Protein AF-A0A9E4CKL8-F1 (afdb_monomer_lite)

pLDDT: mean 86.74, std 6.96, range [59.22, 97.81]

Secondary structure (DSSP, 8-state):
---HHHHHHHHHHHHHHHHHHHHHHHHHHHHHS-HHHHHHHSPP-HHHHHHSS--TTTTHHHHHHHHHTT-HHHHHHH-TTHHHHHHT-

Sequence (89 aa):
MLPPIAQLKRALLIVWLIVSTITLLTIFLPFVLPESTISRITPDCEWKVKYQKSCALCGMTSGFIHVARGEFSRASASNRFSPFLFAFF

Radius of gyration: 18.03 Å; chains: 1; bounding box: 42×27×53 Å

Foldseek 3Di:
DPDPVVVVVVVVVVVVVVVVVVVVCVLCVLVPDDPVVVVVPDDDDPCCVPVVDDDQCQLLSVLLSCVSVVNNVVSCVSHVCNVVVNVVD

Structure (mmCIF, N/CA/C/O backbone):
data_AF-A0A9E4CKL8-F1
#
_entry.id   AF-A0A9E4CKL8-F1
#
loop_
_atom_site.group_PDB
_atom_site.id
_atom_site.type_symbol
_atom_site.label_atom_id
_atom_site.label_alt_id
_atom_site.label_comp_id
_atom_site.label_asym_id
_atom_site.label_entity_id
_atom_site.label_seq_id
_atom_site.pdbx_PDB_ins_code
_atom_site.Cartn_x
_atom_site.Cartn_y
_atom_site.Cartn_z
_atom_site.occupancy
_atom_site.B_iso_or_equiv
_atom_site.auth_seq_id
_atom_site.auth_comp_id
_atom_site.auth_asym_id
_atom_site.auth_atom_id
_atom_site.pdbx_PDB_model_num
ATOM 1 N N . MET A 1 1 ? 26.590 1.728 -31.017 1.00 59.22 1 MET A N 1
ATOM 2 C CA . MET A 1 1 ? 26.070 2.734 -30.062 1.00 59.22 1 MET A CA 1
ATOM 3 C C . MET A 1 1 ? 24.555 2.764 -30.181 1.00 59.22 1 MET A C 1
ATOM 5 O O . MET A 1 1 ? 24.068 3.033 -31.269 1.00 59.22 1 MET A O 1
ATOM 9 N N . LEU A 1 2 ? 23.806 2.423 -29.125 1.00 63.31 2 LEU A N 1
ATOM 10 C CA . LEU A 1 2 ? 22.349 2.599 -29.158 1.00 63.31 2 LEU A CA 1
ATOM 11 C C . LEU A 1 2 ? 22.015 4.097 -29.155 1.00 63.31 2 LEU A C 1
ATOM 13 O O . LEU A 1 2 ? 22.648 4.832 -28.390 1.00 63.31 2 LEU A O 1
ATOM 17 N N . PRO A 1 3 ? 21.021 4.544 -29.944 1.00 80.88 3 PRO A N 1
ATOM 18 C CA . PRO A 1 3 ? 20.595 5.934 -29.932 1.00 80.88 3 PRO A CA 1
ATOM 19 C C . PRO A 1 3 ? 20.148 6.330 -28.512 1.00 80.88 3 PRO A C 1
ATOM 21 O O . PRO A 1 3 ? 19.558 5.495 -27.815 1.00 80.88 3 PRO A O 1
ATOM 24 N N . PRO A 1 4 ? 20.386 7.580 -28.071 1.00 83.88 4 PRO A N 1
ATOM 25 C CA . PRO A 1 4 ? 20.108 8.026 -26.700 1.00 83.88 4 PRO A CA 1
ATOM 26 C C . PRO A 1 4 ? 18.687 7.694 -26.220 1.00 83.88 4 PRO A C 1
ATOM 28 O O . PRO A 1 4 ? 18.475 7.274 -25.085 1.00 83.88 4 PRO A O 1
ATOM 31 N N . ILE A 1 5 ? 17.709 7.776 -27.125 1.00 88.06 5 ILE A N 1
ATOM 32 C CA . ILE A 1 5 ? 16.302 7.506 -26.819 1.00 88.06 5 ILE A CA 1
ATOM 33 C C . ILE A 1 5 ? 16.018 6.024 -26.529 1.00 88.06 5 ILE A C 1
ATOM 35 O O . ILE A 1 5 ? 15.135 5.707 -25.735 1.00 88.06 5 ILE A O 1
ATOM 39 N N . ALA A 1 6 ? 16.774 5.101 -27.132 1.00 87.94 6 ALA A N 1
ATOM 40 C CA . ALA A 1 6 ? 16.636 3.669 -26.870 1.00 87.94 6 ALA A CA 1
ATOM 41 C C . ALA A 1 6 ? 17.209 3.290 -25.496 1.00 87.94 6 ALA A C 1
ATOM 43 O O . ALA A 1 6 ? 16.680 2.394 -24.839 1.00 87.94 6 ALA A O 1
ATOM 44 N N . GLN A 1 7 ? 18.249 3.996 -25.040 1.00 89.38 7 GLN A N 1
ATOM 45 C CA . GLN A 1 7 ? 18.797 3.825 -23.692 1.00 89.38 7 GLN A CA 1
ATOM 46 C C . GLN A 1 7 ? 17.817 4.342 -22.634 1.00 89.38 7 GLN A C 1
ATOM 48 O O . GLN A 1 7 ? 17.532 3.627 -21.675 1.00 89.38 7 GLN A O 1
ATOM 53 N N . LEU A 1 8 ? 17.216 5.517 -22.863 1.00 93.50 8 LEU A N 1
ATOM 54 C CA . LEU A 1 8 ? 16.188 6.069 -21.977 1.00 93.50 8 LEU A CA 1
ATOM 55 C C . LEU A 1 8 ? 14.975 5.137 -21.858 1.00 93.50 8 LEU A C 1
ATOM 57 O O . LEU A 1 8 ? 14.539 4.843 -20.750 1.00 93.50 8 LEU A O 1
ATOM 61 N N . LYS A 1 9 ? 14.465 4.612 -22.981 1.00 94.44 9 LYS A N 1
ATOM 62 C CA . LYS A 1 9 ? 13.344 3.657 -22.971 1.00 94.44 9 LYS A CA 1
ATOM 63 C C . LYS A 1 9 ? 13.663 2.394 -22.172 1.00 94.44 9 LYS A C 1
ATOM 65 O O . LYS A 1 9 ? 12.813 1.935 -21.417 1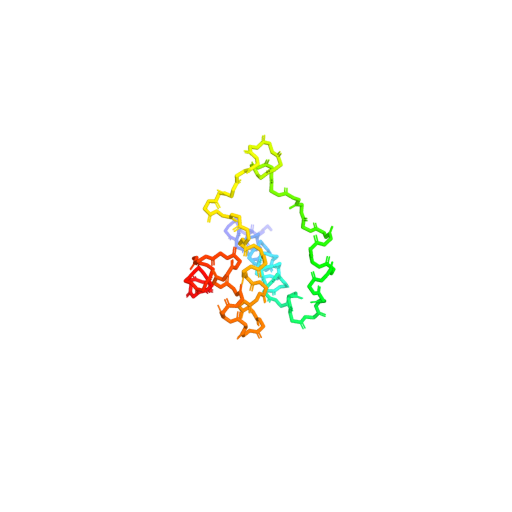.00 94.44 9 LYS A O 1
ATOM 70 N N . ARG A 1 10 ? 14.875 1.841 -22.305 1.00 94.44 10 ARG A N 1
ATOM 71 C CA . ARG A 1 10 ? 15.301 0.667 -21.522 1.00 94.44 10 ARG A CA 1
ATOM 72 C C . ARG A 1 10 ? 15.400 0.975 -20.034 1.00 94.44 10 ARG A C 1
ATOM 74 O O . ARG A 1 10 ? 14.913 0.185 -19.236 1.00 94.44 10 ARG A O 1
ATOM 81 N N . ALA A 1 11 ? 15.988 2.111 -19.667 1.00 95.31 11 ALA A N 1
ATOM 82 C CA . ALA A 1 11 ? 16.064 2.533 -18.272 1.00 95.31 11 ALA A CA 1
ATOM 83 C C . ALA A 1 11 ? 14.660 2.702 -17.672 1.00 95.31 11 ALA A C 1
ATOM 85 O O . ALA A 1 11 ? 14.377 2.153 -16.610 1.00 95.31 11 ALA A O 1
ATOM 86 N N . LEU A 1 12 ? 13.759 3.375 -18.395 1.00 97.19 12 LEU A N 1
ATOM 87 C CA . LEU A 1 12 ? 12.378 3.570 -17.963 1.00 97.19 12 LEU A CA 1
ATOM 88 C C . LEU A 1 12 ? 11.636 2.237 -17.815 1.00 97.19 12 LEU A C 1
ATOM 90 O O . LEU A 1 12 ? 10.924 2.049 -16.837 1.00 97.19 12 LEU A O 1
ATOM 94 N N . LEU A 1 13 ? 11.837 1.297 -18.745 1.00 97.00 13 LEU A N 1
ATOM 95 C CA . LEU A 1 13 ? 11.249 -0.042 -18.677 1.00 97.00 13 LEU A CA 1
ATOM 96 C C . LEU A 1 13 ? 11.736 -0.812 -17.442 1.00 97.00 13 LEU A C 1
ATOM 98 O O . LEU A 1 13 ? 10.934 -1.438 -16.760 1.00 97.00 13 LEU A O 1
ATOM 102 N N . ILE A 1 14 ? 13.034 -0.759 -17.136 1.00 96.94 14 ILE A N 1
ATOM 103 C CA . ILE A 1 14 ? 13.598 -1.431 -15.957 1.00 96.94 14 ILE A CA 1
ATOM 104 C C . ILE A 1 14 ? 13.008 -0.835 -14.677 1.00 96.94 14 ILE A C 1
ATOM 106 O O . ILE A 1 14 ? 12.543 -1.581 -13.819 1.00 96.94 14 ILE A O 1
ATOM 110 N N . VAL A 1 15 ? 12.971 0.496 -14.564 1.00 97.75 15 VAL A N 1
ATOM 111 C CA . VAL A 1 15 ? 12.359 1.178 -13.412 1.00 97.75 15 VAL A CA 1
ATOM 112 C C . VAL A 1 15 ? 10.883 0.811 -13.298 1.00 97.75 15 VAL A C 1
ATOM 114 O O . VAL A 1 15 ? 10.429 0.442 -12.219 1.00 97.75 15 VAL A O 1
ATOM 117 N N . TRP A 1 16 ? 10.151 0.842 -14.412 1.00 97.56 16 TRP A N 1
ATOM 118 C CA . TRP A 1 16 ? 8.746 0.455 -14.464 1.00 97.56 16 TRP A CA 1
ATOM 119 C C . TRP A 1 16 ? 8.528 -0.976 -13.970 1.00 97.56 16 TRP A C 1
ATOM 121 O O . TRP A 1 16 ? 7.645 -1.207 -13.147 1.00 97.56 16 TRP A O 1
ATOM 131 N N . LEU A 1 17 ? 9.348 -1.931 -14.420 1.00 97.75 17 LEU A N 1
ATOM 132 C CA . LEU A 1 17 ? 9.274 -3.328 -13.991 1.00 97.75 17 LEU A CA 1
ATOM 133 C C . LEU A 1 17 ? 9.575 -3.487 -12.500 1.00 97.75 17 LEU A C 1
ATOM 135 O O . LEU A 1 17 ? 8.841 -4.194 -11.812 1.00 97.75 17 LEU A O 1
ATOM 139 N N . ILE A 1 18 ? 10.615 -2.824 -11.989 1.00 97.81 18 ILE A N 1
ATOM 140 C CA . ILE A 1 18 ? 10.985 -2.886 -10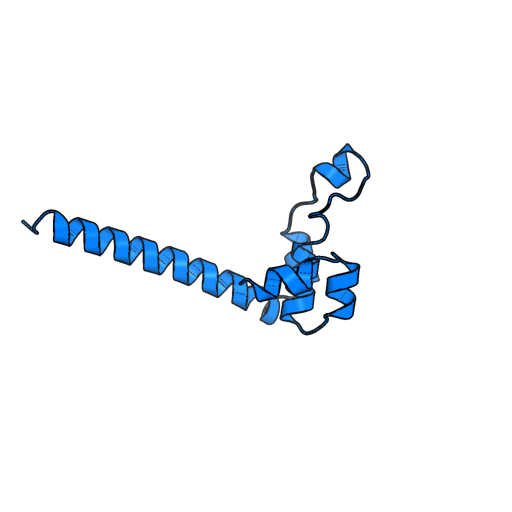.569 1.00 97.81 18 ILE A CA 1
ATOM 141 C C . ILE A 1 18 ? 9.856 -2.326 -9.705 1.00 97.81 18 ILE A C 1
ATOM 143 O O . ILE A 1 18 ? 9.392 -3.007 -8.792 1.00 97.81 18 ILE A O 1
ATOM 147 N N . VAL A 1 19 ? 9.378 -1.118 -10.017 1.00 96.44 19 VAL A N 1
ATOM 148 C CA . VAL A 1 19 ? 8.299 -0.466 -9.264 1.00 96.44 19 VAL A CA 1
ATOM 149 C C . VAL A 1 19 ? 7.031 -1.311 -9.320 1.00 96.44 19 VAL A C 1
ATOM 151 O O . VAL A 1 19 ? 6.477 -1.624 -8.274 1.00 96.44 19 VAL A O 1
ATOM 154 N N . SER A 1 20 ? 6.628 -1.773 -10.508 1.00 94.44 20 SER A N 1
ATOM 155 C CA . SER A 1 20 ? 5.438 -2.621 -10.669 1.00 94.44 20 SER A CA 1
ATOM 156 C C . SER A 1 20 ? 5.545 -3.915 -9.862 1.00 94.44 20 SER A C 1
ATOM 158 O O . SER A 1 20 ? 4.584 -4.312 -9.210 1.00 94.44 20 SER A O 1
ATOM 160 N N . THR A 1 21 ? 6.716 -4.556 -9.860 1.00 95.75 21 THR A N 1
ATOM 161 C CA . THR A 1 21 ? 6.947 -5.797 -9.107 1.00 95.75 21 THR A CA 1
ATOM 162 C C . THR A 1 21 ? 6.841 -5.558 -7.602 1.00 95.75 21 THR A C 1
ATOM 164 O O . THR A 1 21 ? 6.162 -6.314 -6.910 1.00 95.75 21 THR A O 1
ATOM 167 N N . ILE A 1 22 ? 7.464 -4.495 -7.086 1.00 94.25 22 ILE A N 1
ATOM 168 C CA . ILE A 1 22 ? 7.407 -4.139 -5.660 1.00 94.25 22 ILE A CA 1
ATOM 169 C C . ILE A 1 22 ? 5.973 -3.787 -5.248 1.00 94.25 22 ILE A C 1
ATOM 171 O O . ILE A 1 22 ? 5.497 -4.259 -4.213 1.00 94.25 22 ILE A O 1
ATOM 175 N N . THR A 1 23 ? 5.261 -3.004 -6.059 1.00 90.56 23 THR A N 1
ATOM 176 C CA . THR A 1 23 ? 3.859 -2.651 -5.810 1.00 90.56 23 THR A CA 1
ATOM 177 C C . THR A 1 23 ? 2.988 -3.900 -5.757 1.00 90.56 23 THR A C 1
ATOM 179 O O . THR A 1 23 ? 2.230 -4.079 -4.806 1.00 90.56 23 THR A O 1
ATOM 182 N N . LEU A 1 24 ? 3.143 -4.804 -6.725 1.00 90.88 24 LEU A N 1
ATOM 183 C CA . LEU A 1 24 ? 2.366 -6.037 -6.788 1.00 90.88 24 LEU A CA 1
ATOM 184 C C . LEU A 1 24 ? 2.657 -6.929 -5.573 1.00 90.88 24 LEU A C 1
ATOM 186 O O . LEU A 1 24 ? 1.727 -7.361 -4.900 1.00 90.88 24 LEU A O 1
ATOM 190 N N . LEU A 1 25 ? 3.927 -7.111 -5.199 1.00 90.44 25 LEU A N 1
ATOM 191 C CA . LEU A 1 25 ? 4.298 -7.827 -3.973 1.00 90.44 25 LEU A CA 1
ATOM 192 C C . LEU A 1 25 ? 3.660 -7.213 -2.721 1.00 90.44 25 LEU A C 1
ATOM 194 O O . LEU A 1 25 ? 3.170 -7.947 -1.867 1.00 90.44 25 LEU A O 1
ATOM 198 N N . THR A 1 26 ? 3.620 -5.884 -2.624 1.00 85.62 26 THR A N 1
ATOM 199 C CA . THR A 1 26 ? 3.028 -5.174 -1.479 1.00 85.62 26 THR A CA 1
ATOM 200 C C . THR A 1 26 ? 1.522 -5.417 -1.372 1.00 85.62 26 THR A C 1
ATOM 202 O O . THR A 1 26 ? 1.013 -5.623 -0.273 1.00 85.62 26 THR A O 1
ATOM 205 N N . ILE A 1 27 ? 0.816 -5.448 -2.506 1.00 86.19 27 ILE A N 1
ATOM 206 C CA . ILE A 1 27 ? -0.624 -5.742 -2.564 1.00 86.19 27 ILE A CA 1
ATOM 207 C C . ILE A 1 27 ? -0.900 -7.209 -2.217 1.00 86.19 27 ILE A C 1
ATOM 209 O O . ILE A 1 27 ? -1.877 -7.496 -1.533 1.00 86.19 27 ILE A O 1
ATOM 213 N N . PHE A 1 28 ? -0.044 -8.139 -2.650 1.00 88.12 28 PHE A N 1
ATOM 214 C CA . PHE A 1 28 ? -0.229 -9.571 -2.395 1.00 88.12 28 PHE A CA 1
ATOM 215 C C . PHE A 1 28 ? 0.203 -10.017 -0.989 1.00 88.12 28 PHE A C 1
ATOM 217 O O . PHE A 1 28 ? -0.297 -11.018 -0.475 1.00 88.12 28 PHE A O 1
ATOM 224 N N . LEU A 1 29 ? 1.0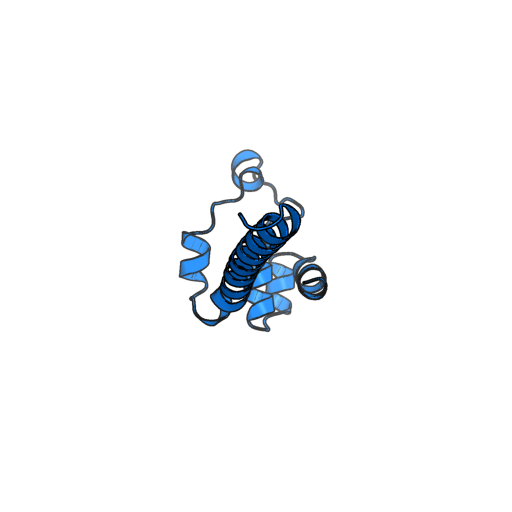93 -9.277 -0.328 1.00 86.00 29 LEU A N 1
ATOM 225 C CA . LEU A 1 29 ? 1.640 -9.620 0.989 1.00 86.00 29 LEU A CA 1
ATOM 226 C C . LEU A 1 29 ? 0.589 -9.919 2.086 1.00 86.00 29 LEU A C 1
ATOM 228 O O . LEU A 1 29 ? 0.758 -10.917 2.792 1.00 86.00 29 LEU A O 1
ATOM 232 N N . PRO A 1 30 ? -0.496 -9.131 2.249 1.00 84.56 30 PRO A N 1
ATOM 233 C CA . PRO A 1 30 ? -1.508 -9.342 3.291 1.00 84.56 30 PRO A CA 1
ATOM 234 C C . PRO A 1 30 ? -2.302 -10.647 3.156 1.00 84.56 30 PRO A C 1
ATOM 236 O O . PRO A 1 30 ? -2.895 -11.098 4.141 1.00 84.56 30 PRO A O 1
ATOM 239 N N . PHE A 1 31 ? -2.327 -11.230 1.952 1.00 84.25 31 PHE A N 1
ATOM 240 C CA . PHE A 1 31 ? -3.003 -12.496 1.662 1.00 84.25 31 PHE A CA 1
ATOM 241 C C . PHE A 1 31 ? -2.164 -13.710 2.068 1.00 84.25 31 PHE A C 1
ATOM 243 O O . PHE A 1 31 ? -2.717 -14.762 2.374 1.00 84.25 31 PHE A O 1
ATOM 250 N N . VAL A 1 32 ? -0.836 -13.569 2.077 1.00 87.25 32 VAL A N 1
ATOM 251 C CA . VAL A 1 32 ? 0.097 -14.663 2.384 1.00 87.25 32 VAL A CA 1
ATOM 252 C C . VAL A 1 32 ? 0.571 -14.599 3.837 1.00 87.25 32 VAL A C 1
ATOM 254 O O . VAL A 1 32 ? 0.755 -15.635 4.475 1.00 87.25 32 VAL A O 1
ATOM 257 N N . LEU A 1 33 ? 0.774 -13.393 4.380 1.00 86.12 33 LEU A N 1
ATOM 258 C CA . LEU A 1 33 ? 1.330 -13.207 5.719 1.00 86.12 33 LEU A CA 1
ATOM 259 C C . LEU A 1 33 ? 0.251 -13.048 6.807 1.00 86.12 33 LEU A C 1
ATOM 261 O O . LEU A 1 33 ? -0.728 -12.317 6.617 1.00 86.12 33 LEU A O 1
ATOM 265 N N . PRO A 1 34 ? 0.461 -13.643 8.000 1.00 85.50 34 PRO A N 1
ATOM 266 C CA . PRO A 1 34 ? -0.362 -13.384 9.179 1.00 85.50 34 PRO A CA 1
ATOM 267 C C . PRO A 1 34 ? -0.281 -11.920 9.624 1.00 85.50 34 PRO A C 1
ATOM 269 O O . PRO A 1 34 ? 0.751 -11.266 9.485 1.00 85.50 34 PRO A O 1
ATOM 272 N N . GLU A 1 35 ? -1.355 -11.416 10.240 1.00 81.56 35 GLU A N 1
ATOM 273 C CA . GLU A 1 35 ? -1.415 -10.028 10.738 1.00 81.56 35 GLU A CA 1
ATOM 274 C C . GLU A 1 35 ? -0.324 -9.745 11.764 1.00 81.56 35 GLU A C 1
ATOM 276 O O . GLU A 1 35 ? 0.349 -8.726 11.695 1.00 81.56 35 GLU A O 1
ATOM 281 N N . SER A 1 36 ? -0.097 -10.702 12.664 1.00 82.56 36 SER A N 1
ATOM 282 C CA . SER A 1 36 ? 0.905 -10.609 13.721 1.00 82.56 36 SER A CA 1
ATOM 283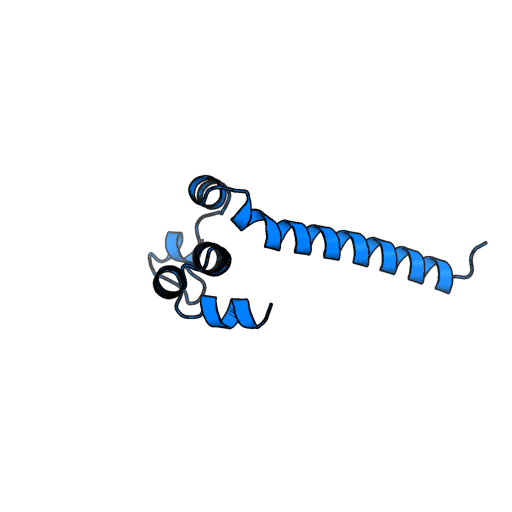 C C . SER A 1 36 ? 2.324 -10.433 13.181 1.00 82.56 36 SER A C 1
ATOM 285 O O . SER A 1 36 ? 3.126 -9.740 13.804 1.00 82.56 36 SER A O 1
ATOM 287 N N . THR A 1 37 ? 2.642 -11.020 12.024 1.00 86.19 37 THR A N 1
ATOM 288 C CA . THR A 1 37 ? 3.938 -10.829 11.365 1.00 86.19 37 THR A CA 1
ATOM 289 C C . THR A 1 37 ? 4.048 -9.417 10.811 1.00 86.19 37 THR A C 1
ATOM 291 O O . THR A 1 37 ? 5.057 -8.754 11.039 1.00 86.19 37 THR A O 1
ATOM 294 N N . ILE A 1 38 ? 2.997 -8.927 10.145 1.00 84.19 38 ILE A N 1
ATOM 295 C CA . ILE A 1 38 ? 2.987 -7.583 9.556 1.00 84.19 38 ILE A CA 1
ATOM 296 C C . ILE A 1 38 ? 3.053 -6.512 10.654 1.00 84.19 38 ILE A C 1
ATOM 298 O O . ILE A 1 38 ? 3.832 -5.568 10.548 1.00 84.19 38 ILE A O 1
ATOM 302 N N . SER A 1 39 ? 2.317 -6.678 11.753 1.00 81.69 39 SER A N 1
ATOM 303 C CA . SER A 1 39 ? 2.356 -5.752 12.889 1.00 81.69 39 SER A CA 1
ATOM 304 C C . SER A 1 39 ? 3.718 -5.706 13.584 1.00 81.69 39 SER A C 1
ATOM 306 O O . SER A 1 39 ? 4.070 -4.662 14.112 1.00 81.69 39 SER A O 1
ATOM 308 N N . ARG A 1 40 ? 4.502 -6.795 13.577 1.00 85.06 40 ARG A N 1
ATOM 309 C CA . ARG A 1 40 ? 5.854 -6.810 14.174 1.00 85.06 40 ARG A CA 1
ATOM 310 C C . ARG A 1 40 ? 6.900 -6.082 13.337 1.00 85.06 40 ARG A C 1
ATOM 312 O O . ARG A 1 40 ? 7.849 -5.552 13.900 1.00 85.06 40 ARG A O 1
ATOM 319 N N . ILE A 1 41 ? 6.762 -6.108 12.013 1.00 86.81 41 ILE A N 1
ATOM 320 C CA . ILE A 1 41 ? 7.686 -5.417 11.099 1.00 86.81 41 ILE A CA 1
ATOM 321 C C . ILE A 1 41 ? 7.268 -3.967 10.836 1.00 86.81 41 ILE A C 1
ATOM 323 O O . ILE A 1 41 ? 8.083 -3.163 10.392 1.00 86.81 41 ILE A O 1
ATOM 327 N N . THR A 1 42 ? 6.000 -3.632 11.090 1.00 84.69 42 THR A N 1
ATOM 328 C CA . THR A 1 42 ? 5.493 -2.271 10.933 1.00 84.69 42 THR A CA 1
ATOM 329 C C . THR A 1 42 ? 5.926 -1.442 12.140 1.00 84.69 42 THR A C 1
ATOM 331 O O . THR A 1 42 ? 5.604 -1.819 13.266 1.00 84.69 42 THR A O 1
ATOM 334 N N . PRO A 1 43 ? 6.637 -0.321 11.941 1.00 82.56 43 PRO A N 1
ATOM 335 C CA . PRO A 1 43 ? 7.043 0.529 13.048 1.00 82.56 43 PRO A CA 1
ATOM 336 C C . PRO A 1 43 ? 5.830 1.164 13.730 1.00 82.56 43 PRO A C 1
ATOM 338 O O . PRO A 1 43 ? 4.811 1.456 13.095 1.00 82.56 43 PRO A O 1
ATOM 341 N N . ASP A 1 44 ? 5.973 1.443 15.023 1.00 84.00 44 ASP A N 1
ATOM 342 C CA . ASP A 1 44 ? 4.985 2.227 15.750 1.00 84.00 44 ASP A CA 1
ATOM 343 C C . ASP A 1 44 ? 4.880 3.647 15.177 1.00 84.00 44 ASP A C 1
ATOM 345 O O . ASP A 1 44 ? 5.861 4.267 14.759 1.00 84.00 44 ASP A O 1
ATOM 349 N N . CYS A 1 45 ? 3.663 4.191 15.167 1.00 86.69 45 CYS A N 1
ATOM 350 C CA . CYS A 1 45 ? 3.427 5.556 14.712 1.00 86.69 45 CYS A CA 1
ATOM 351 C C . CYS A 1 45 ? 4.071 6.555 15.685 1.00 86.69 45 CYS A C 1
ATOM 353 O O . CYS A 1 45 ? 3.611 6.688 16.820 1.00 86.69 45 CYS A O 1
ATOM 355 N N . GLU A 1 46 ? 5.079 7.302 15.222 1.00 89.00 46 GLU A N 1
ATOM 356 C CA . GLU A 1 46 ? 5.814 8.285 16.038 1.00 89.00 46 GLU A CA 1
ATOM 357 C C . GLU A 1 46 ? 4.875 9.279 16.732 1.00 89.00 46 GLU A C 1
ATOM 359 O O . GLU A 1 46 ? 5.007 9.519 17.930 1.00 89.00 46 GLU A O 1
ATOM 364 N N . TRP A 1 47 ? 3.839 9.745 16.028 1.00 88.00 47 TRP A N 1
ATOM 365 C CA . TRP A 1 47 ? 2.849 10.660 16.591 1.00 88.00 47 TRP A CA 1
ATOM 366 C C . TRP A 1 47 ? 2.115 10.063 17.798 1.00 88.00 47 TRP A C 1
ATOM 368 O O . TRP A 1 47 ? 1.904 10.731 18.812 1.00 88.00 47 TRP A O 1
ATOM 378 N N . LYS A 1 48 ? 1.742 8.782 17.705 1.00 87.06 48 LYS A N 1
ATOM 379 C CA . LYS A 1 48 ? 1.074 8.065 18.793 1.00 87.06 48 LYS A CA 1
ATOM 380 C C . LYS A 1 48 ? 2.023 7.876 19.975 1.00 87.06 48 LYS A C 1
ATOM 382 O O . LYS A 1 48 ? 1.599 8.065 21.109 1.00 87.06 48 LYS A O 1
ATOM 387 N N . VAL A 1 49 ? 3.292 7.563 19.714 1.00 89.94 49 VAL A N 1
ATOM 388 C CA . VAL A 1 49 ? 4.319 7.396 20.755 1.00 89.94 49 VAL A CA 1
ATOM 389 C C . VAL A 1 49 ? 4.576 8.719 21.484 1.00 89.94 49 VAL A C 1
ATOM 391 O O . VAL A 1 49 ? 4.544 8.764 22.713 1.00 89.94 49 VAL A O 1
ATOM 394 N N . LYS A 1 50 ? 4.773 9.809 20.739 1.00 91.56 50 LYS A N 1
ATOM 395 C CA . LYS A 1 50 ? 5.185 11.110 21.276 1.00 91.56 50 LYS A CA 1
ATOM 396 C C . LYS A 1 50 ? 4.052 11.903 21.918 1.00 91.56 50 LYS A C 1
ATOM 398 O O . LYS A 1 50 ? 4.254 12.521 22.958 1.00 91.56 50 LYS A O 1
ATOM 403 N N . TYR A 1 51 ? 2.870 11.901 21.306 1.00 91.69 51 TYR A N 1
ATOM 404 C CA . TYR A 1 51 ? 1.748 12.741 21.736 1.00 91.69 51 TYR A CA 1
ATOM 405 C C . TYR A 1 51 ? 0.623 11.957 22.411 1.00 91.69 51 TYR A C 1
ATOM 407 O O . TYR A 1 51 ? -0.336 12.578 22.865 1.00 91.69 51 TYR A O 1
ATOM 415 N N . GLN A 1 52 ? 0.710 10.619 22.466 1.00 89.50 52 GLN A N 1
ATOM 416 C CA . GLN A 1 52 ? -0.318 9.738 23.045 1.00 89.50 52 GLN A CA 1
ATOM 417 C C . GLN A 1 52 ? -1.719 9.981 22.451 1.00 89.50 52 GLN A C 1
ATOM 419 O O . GLN A 1 52 ? -2.744 9.778 23.098 1.00 89.50 52 GLN A O 1
ATOM 424 N N . LYS A 1 53 ? -1.770 10.437 21.192 1.00 86.94 53 LYS A N 1
ATOM 425 C CA . LYS A 1 53 ? -2.996 10.739 20.446 1.00 86.94 53 LYS A CA 1
ATOM 426 C C . LYS A 1 53 ? -2.987 10.012 19.111 1.00 86.94 53 LYS A C 1
ATOM 428 O O . LYS A 1 53 ? -1.945 9.873 18.478 1.00 86.94 53 LYS A O 1
ATOM 433 N N . SER A 1 54 ? -4.155 9.577 18.658 1.00 84.62 54 SER A N 1
ATOM 434 C CA . SER A 1 54 ? -4.344 9.076 17.298 1.00 84.62 54 SER A CA 1
ATOM 435 C C . SER A 1 54 ? -4.291 10.236 16.293 1.00 84.62 54 SER A C 1
ATOM 437 O O . SER A 1 54 ? -4.929 11.268 16.491 1.00 84.62 54 SER A O 1
ATOM 439 N N . CYS A 1 55 ? -3.522 10.079 15.212 1.00 83.88 55 CYS A N 1
ATOM 440 C CA . CYS A 1 55 ? -3.574 10.975 14.052 1.00 83.88 55 CYS A CA 1
ATOM 441 C C . CYS A 1 55 ? -4.548 10.435 12.995 1.00 83.88 55 CYS A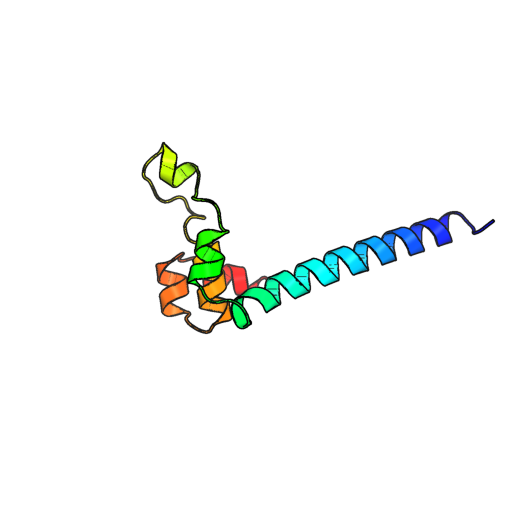 C 1
ATOM 443 O O . CYS A 1 55 ? -4.967 9.279 13.062 1.00 83.88 55 CYS A O 1
ATOM 445 N N . ALA A 1 56 ? -4.867 11.241 11.979 1.00 82.94 56 ALA A N 1
ATOM 446 C CA . ALA A 1 56 ? -5.772 10.837 10.897 1.00 82.94 56 ALA A CA 1
ATOM 447 C C . ALA A 1 56 ? -5.300 9.588 10.123 1.00 82.94 56 ALA A C 1
ATOM 449 O O . ALA A 1 56 ? -6.117 8.894 9.526 1.00 82.94 56 ALA A O 1
ATOM 450 N N . LEU A 1 57 ? -3.995 9.288 10.159 1.00 83.12 57 LEU A N 1
ATOM 451 C CA . LEU A 1 57 ? -3.378 8.143 9.482 1.00 83.12 57 LEU A CA 1
ATOM 452 C C . LEU A 1 57 ? -3.035 6.983 10.435 1.00 83.12 57 LEU A C 1
ATOM 454 O O . LEU A 1 57 ? -2.513 5.955 10.001 1.00 83.12 57 LEU A O 1
ATOM 458 N N . CYS A 1 58 ? -3.311 7.112 11.736 1.00 86.94 58 CYS A N 1
ATOM 459 C CA . CYS A 1 58 ? -3.127 6.001 12.668 1.00 86.94 58 CYS A CA 1
ATOM 460 C C . CYS A 1 58 ? -4.012 4.826 12.243 1.00 86.94 58 CYS A C 1
ATOM 462 O O . CYS A 1 58 ? -5.165 5.023 11.868 1.00 86.94 58 CYS A O 1
ATOM 464 N N . GLY A 1 59 ? -3.461 3.611 12.282 1.00 84.94 59 GLY A N 1
ATOM 465 C CA . GLY A 1 59 ? -4.190 2.406 11.885 1.00 84.94 59 GLY A CA 1
ATOM 466 C C . GLY A 1 59 ? -4.401 2.252 10.376 1.00 84.94 59 GLY A C 1
ATOM 467 O O . GLY A 1 59 ? -5.162 1.382 9.974 1.00 84.94 59 GLY A O 1
ATOM 468 N N . MET A 1 60 ? -3.742 3.050 9.524 1.00 86.69 60 MET A N 1
ATOM 469 C CA . MET A 1 60 ? -3.822 2.874 8.066 1.00 86.69 60 MET A CA 1
ATOM 470 C C . MET A 1 60 ? -3.290 1.516 7.607 1.00 86.69 60 MET A C 1
ATOM 472 O O . MET A 1 60 ? -3.948 0.853 6.814 1.00 86.69 60 MET A O 1
ATOM 476 N N . THR A 1 61 ? -2.134 1.078 8.118 1.00 86.81 61 THR A N 1
ATOM 477 C CA . THR A 1 61 ? -1.544 -0.217 7.743 1.00 86.81 61 THR A CA 1
ATOM 478 C C . THR A 1 61 ? -2.437 -1.382 8.165 1.00 86.81 61 THR A C 1
ATOM 480 O O . THR A 1 61 ? -2.725 -2.253 7.351 1.00 86.81 61 THR A O 1
ATOM 483 N N . SER A 1 62 ? -2.939 -1.382 9.406 1.00 87.88 62 SER A N 1
ATOM 484 C CA . SER A 1 62 ? -3.890 -2.405 9.865 1.00 87.88 62 SER A CA 1
ATOM 485 C C . SER A 1 62 ? -5.211 -2.323 9.102 1.00 87.88 62 SER A C 1
ATOM 487 O O . SER A 1 62 ? -5.743 -3.343 8.675 1.00 87.88 62 SER A O 1
ATOM 489 N N . GLY A 1 63 ? -5.702 -1.113 8.836 1.00 89.31 63 GLY A N 1
ATOM 490 C CA . GLY A 1 63 ? -6.884 -0.879 8.020 1.00 89.31 63 GLY A CA 1
ATOM 491 C C . GLY A 1 63 ? -6.748 -1.457 6.612 1.00 89.31 63 GLY A C 1
ATOM 492 O O . GLY A 1 63 ? -7.643 -2.174 6.179 1.00 89.31 63 GLY A O 1
ATOM 493 N N . PHE A 1 64 ? -5.619 -1.238 5.931 1.00 88.25 64 PHE A N 1
ATOM 494 C CA . PHE A 1 64 ? -5.318 -1.840 4.627 1.00 88.25 64 PHE A CA 1
ATOM 495 C C . PHE A 1 64 ? -5.332 -3.372 4.687 1.00 88.25 64 PHE A C 1
ATOM 497 O O . PHE A 1 64 ? -5.957 -4.006 3.842 1.00 88.25 64 PHE A O 1
ATOM 504 N N . ILE A 1 65 ? -4.713 -3.973 5.710 1.00 88.56 65 ILE A N 1
ATOM 505 C CA . ILE A 1 65 ? -4.695 -5.435 5.896 1.00 88.56 65 ILE A CA 1
ATOM 506 C C . ILE A 1 65 ? -6.114 -5.984 6.093 1.00 88.56 65 ILE A C 1
ATOM 508 O O . ILE A 1 65 ? -6.475 -6.983 5.472 1.00 88.56 65 ILE A O 1
ATOM 512 N N . HIS A 1 66 ? -6.936 -5.331 6.920 1.00 90.31 66 HIS A N 1
ATOM 513 C CA . HIS A 1 66 ? -8.327 -5.736 7.120 1.00 90.31 66 HIS A CA 1
ATOM 514 C C . HIS A 1 66 ? -9.147 -5.602 5.832 1.00 90.31 66 HIS A C 1
ATOM 516 O O . HIS A 1 66 ? -9.906 -6.517 5.519 1.00 90.31 66 HIS A O 1
ATOM 522 N N . VAL A 1 67 ? -8.980 -4.523 5.051 1.00 89.88 67 VAL A N 1
ATOM 523 C CA . VAL A 1 67 ? -9.662 -4.394 3.748 1.00 89.88 67 VAL A CA 1
ATOM 524 C C . VAL A 1 67 ? -9.213 -5.495 2.789 1.00 89.88 67 VAL A C 1
ATOM 526 O O . VAL A 1 67 ? -10.066 -6.154 2.199 1.00 89.88 67 VAL A O 1
ATOM 529 N N . ALA A 1 68 ? -7.907 -5.755 2.685 1.00 87.50 68 ALA A N 1
ATOM 530 C CA . ALA A 1 68 ? -7.363 -6.807 1.825 1.00 87.50 68 ALA A CA 1
ATOM 531 C C . ALA A 1 68 ? -7.937 -8.196 2.161 1.00 87.50 68 ALA A C 1
ATOM 533 O O . ALA A 1 68 ? -8.084 -9.037 1.283 1.00 87.50 68 ALA A O 1
ATOM 534 N N . ARG A 1 69 ? -8.325 -8.430 3.418 1.00 88.25 69 ARG A N 1
ATOM 535 C CA . ARG A 1 69 ? -8.949 -9.682 3.877 1.00 88.25 69 ARG A CA 1
ATOM 536 C C . ARG A 1 69 ? -10.479 -9.683 3.850 1.00 88.25 69 ARG A C 1
ATOM 538 O O . ARG A 1 69 ? -11.090 -10.643 4.309 1.00 88.25 69 ARG A O 1
ATOM 545 N N . GLY A 1 70 ? -11.111 -8.628 3.340 1.00 87.19 70 GLY A N 1
ATOM 546 C CA . GLY A 1 70 ? -12.571 -8.490 3.302 1.00 87.19 70 GLY A CA 1
ATOM 547 C C . GLY A 1 70 ? -13.212 -8.108 4.644 1.00 87.19 70 GLY A C 1
ATOM 548 O O . GLY A 1 70 ? -14.434 -8.117 4.776 1.00 87.19 70 GLY A O 1
ATOM 549 N N . GLU A 1 71 ? -12.425 -7.731 5.651 1.00 90.25 71 GLU A N 1
ATOM 550 C CA . GLU A 1 71 ? -12.882 -7.370 6.998 1.00 90.25 71 GLU A CA 1
ATOM 551 C C . GLU A 1 71 ? -13.214 -5.867 7.114 1.00 90.25 71 GLU A C 1
ATOM 553 O O . GLU A 1 71 ? -12.688 -5.150 7.969 1.00 90.25 71 GLU A O 1
ATOM 558 N N . PHE A 1 72 ? -14.113 -5.353 6.269 1.00 86.94 72 PHE A N 1
ATOM 559 C CA . PHE A 1 72 ? -14.402 -3.910 6.160 1.00 86.94 72 PHE A CA 1
ATOM 560 C C . PHE A 1 72 ? -14.829 -3.234 7.477 1.00 86.94 72 PHE A C 1
ATOM 562 O O . PHE A 1 72 ? -14.504 -2.067 7.720 1.00 86.94 72 PHE A O 1
ATOM 569 N N . SER A 1 73 ? -15.522 -3.964 8.359 1.00 88.94 73 SER A N 1
ATOM 570 C CA . SER A 1 73 ? -15.904 -3.450 9.681 1.00 88.94 73 SER A CA 1
ATOM 571 C C . SER A 1 73 ? -14.684 -3.215 10.576 1.00 88.94 73 SER A C 1
ATOM 573 O O . SER A 1 73 ? -14.608 -2.189 11.251 1.00 88.94 73 SER A O 1
ATOM 575 N N . ARG A 1 74 ? -13.712 -4.137 10.575 1.00 87.56 74 ARG A N 1
ATOM 576 C CA . ARG A 1 74 ? -12.461 -3.994 11.338 1.00 87.56 74 ARG A CA 1
ATOM 577 C C . ARG A 1 74 ? -11.532 -2.968 10.706 1.00 87.56 74 ARG A C 1
ATOM 579 O O . ARG A 1 74 ? -10.878 -2.218 11.427 1.00 87.56 74 ARG A O 1
ATOM 586 N N . ALA A 1 75 ? -11.539 -2.868 9.378 1.00 88.06 75 ALA A N 1
ATOM 587 C CA . ALA A 1 75 ? -10.825 -1.816 8.667 1.00 88.06 75 ALA A CA 1
ATOM 588 C C . ALA A 1 75 ? -11.295 -0.427 9.106 1.00 88.06 75 ALA A C 1
ATOM 590 O O . ALA A 1 75 ? -10.478 0.402 9.493 1.00 88.06 75 ALA A O 1
ATOM 591 N N . SER A 1 76 ? -12.611 -0.210 9.133 1.00 85.94 76 SER A N 1
ATOM 592 C CA . SER A 1 76 ? -13.208 1.064 9.550 1.00 85.94 76 SER A CA 1
ATOM 593 C C . SER A 1 76 ? -12.950 1.382 11.027 1.00 85.94 76 SER A C 1
ATOM 595 O O . SER A 1 76 ? -12.799 2.550 11.384 1.00 85.94 76 SER A O 1
ATOM 597 N N . ALA A 1 77 ? -12.871 0.352 11.880 1.00 87.75 77 ALA A N 1
ATOM 598 C CA . ALA A 1 77 ? -12.502 0.493 13.289 1.00 87.75 77 ALA A CA 1
ATOM 599 C C . ALA A 1 77 ? -11.016 0.849 13.476 1.00 87.75 77 ALA A C 1
ATOM 601 O O . ALA A 1 77 ? -10.680 1.611 14.379 1.00 87.75 77 ALA A O 1
ATOM 602 N N . SER A 1 78 ? -10.135 0.328 12.614 1.00 86.00 78 SER A N 1
ATOM 603 C CA . SER A 1 78 ? -8.707 0.668 12.605 1.00 86.00 78 SER A CA 1
ATOM 604 C C . SER A 1 78 ? -8.457 2.082 12.090 1.00 86.00 78 SER A C 1
ATOM 606 O O . SER A 1 78 ? -7.701 2.838 12.697 1.00 86.00 78 SER A O 1
ATOM 608 N N . ASN A 1 79 ? -9.094 2.447 10.978 1.00 86.88 79 ASN A N 1
ATOM 609 C CA . ASN A 1 79 ? -9.081 3.791 10.427 1.00 86.88 79 ASN A CA 1
ATOM 610 C C . ASN A 1 79 ? -10.310 3.991 9.528 1.00 86.88 79 ASN A C 1
ATOM 612 O O . ASN A 1 79 ? -10.524 3.272 8.551 1.00 86.88 79 ASN A O 1
ATOM 616 N N . ARG A 1 80 ? -11.105 5.021 9.834 1.00 83.19 80 ARG A N 1
ATOM 617 C CA . ARG A 1 80 ? -12.365 5.312 9.134 1.00 83.19 80 ARG A CA 1
ATOM 618 C C . ARG A 1 80 ? -12.195 5.533 7.626 1.00 83.19 80 ARG A C 1
ATOM 620 O O . ARG A 1 80 ? -13.136 5.292 6.876 1.00 83.19 80 ARG A O 1
ATOM 627 N N . PHE A 1 81 ? -11.024 5.987 7.181 1.00 82.69 81 PHE A N 1
ATOM 628 C CA . PHE A 1 81 ? -10.742 6.278 5.775 1.00 82.69 81 PHE A CA 1
ATOM 629 C C . PHE A 1 81 ? -10.128 5.099 5.012 1.00 82.69 81 PHE A C 1
ATOM 631 O O . PHE A 1 81 ? -10.034 5.168 3.788 1.00 82.69 81 PHE A O 1
ATOM 638 N N . SER A 1 82 ? -9.750 4.007 5.682 1.00 84.12 82 SER A N 1
ATOM 639 C CA . SER A 1 82 ? -9.108 2.860 5.026 1.00 84.12 82 SER A CA 1
ATOM 640 C C . SER A 1 82 ? -9.921 2.226 3.893 1.00 84.12 82 SER A C 1
ATOM 642 O O . SER A 1 82 ? -9.324 1.975 2.849 1.00 84.12 82 SER A O 1
ATOM 644 N N . PRO A 1 83 ? -11.247 2.001 4.013 1.00 79.31 83 PRO A N 1
ATOM 645 C CA . PRO A 1 83 ? -12.025 1.434 2.909 1.00 79.31 83 PRO A CA 1
ATOM 646 C C . PRO A 1 83 ? -12.039 2.338 1.674 1.00 79.31 83 PRO A C 1
ATOM 648 O O . PRO A 1 83 ? -11.957 1.857 0.550 1.00 79.31 83 PRO A O 1
ATOM 651 N N . PHE A 1 84 ? -12.110 3.655 1.890 1.00 82.12 84 PHE A N 1
ATOM 652 C CA . PHE A 1 84 ? -12.102 4.636 0.811 1.00 82.12 84 PHE A CA 1
ATOM 653 C C . PHE A 1 84 ? -10.739 4.672 0.126 1.00 82.12 84 PHE A C 1
ATOM 655 O O . PHE A 1 84 ? -10.673 4.534 -1.084 1.00 82.12 84 PHE A O 1
ATOM 662 N N . LEU A 1 85 ? -9.651 4.778 0.893 1.00 75.44 85 LEU A N 1
ATOM 663 C CA . LEU A 1 85 ? -8.290 4.808 0.351 1.00 75.44 85 LEU A CA 1
ATOM 664 C C . LEU A 1 85 ? -7.923 3.537 -0.416 1.00 75.44 85 LEU A C 1
ATOM 666 O O . LEU A 1 85 ? -7.248 3.632 -1.434 1.00 75.44 85 LEU A O 1
ATOM 670 N N . PHE A 1 86 ? -8.392 2.374 0.037 1.00 79.00 86 PHE A N 1
ATOM 671 C CA . PHE A 1 86 ? -8.208 1.129 -0.702 1.00 79.00 86 PHE A CA 1
ATOM 672 C C . PHE A 1 86 ? -8.921 1.156 -2.058 1.00 79.00 86 PHE A C 1
ATOM 674 O O . PHE A 1 86 ? -8.387 0.637 -3.021 1.00 79.00 86 PHE A O 1
ATOM 681 N N . ALA A 1 87 ? -10.091 1.795 -2.163 1.00 77.12 87 ALA A N 1
ATOM 682 C CA . ALA A 1 87 ? -10.814 1.908 -3.430 1.00 77.12 87 ALA A CA 1
ATOM 683 C C . ALA A 1 87 ? -10.140 2.840 -4.460 1.00 77.12 87 ALA A C 1
ATOM 685 O O . ALA A 1 87 ? -10.495 2.787 -5.634 1.00 77.12 87 ALA A O 1
ATOM 686 N N . PHE A 1 88 ? 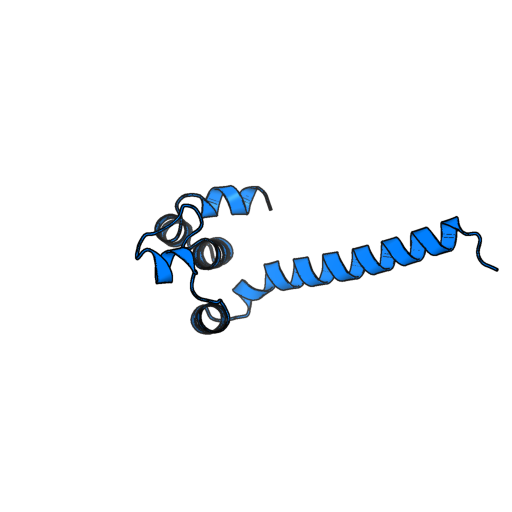-9.204 3.702 -4.039 1.00 72.50 88 PHE A N 1
ATOM 687 C CA . PHE A 1 88 ? -8.399 4.533 -4.953 1.00 72.50 88 PHE A CA 1
ATOM 688 C C . PHE A 1 88 ? -7.135 3.838 -5.462 1.00 72.50 88 PHE A C 1
ATOM 690 O O . PHE A 1 88 ? -6.465 4.395 -6.334 1.00 72.50 88 PHE A O 1
ATOM 697 N N . PHE A 1 89 ? -6.793 2.681 -4.896 1.00 60.78 89 PHE A N 1
ATOM 698 C CA . PHE A 1 89 ? -5.658 1.860 -5.300 1.00 60.78 89 PHE A CA 1
ATOM 699 C C . PHE A 1 89 ? -6.112 0.733 -6.227 1.00 60.78 89 PHE A C 1
ATOM 701 O O . PHE A 1 89 ? -5.353 0.444 -7.178 1.00 60.78 89 PHE A O 1
#